Protein AF-A0A4Y6PZM4-F1 (afdb_monomer_lite)

pLDDT: mean 81.07, std 14.33, range [47.34, 95.75]

Foldseek 3Di:
DDDPPVVCLPPVCVVVSCVVVVDHPVRNVVVVVPDDDCPVVDDDDDDDDDPPPPPPDPPDDPPDDD

Radius of gyration: 23.63 Å; chains: 1; bounding box: 42×65×39 Å

Secondary structure (DSSP, 8-state):
-PPPHHHHS-TTTHHHHHHTTSS-HHHHHHHHHTSPP-GGG---------TTTT-S----------

Organism: Persicimonas caeni (NCBI:txid2292766)

Sequence (66 aa):
MAIDKERLFDVRTVERNIEKGLITREEYHEYLESLDDSADNAESMEAEFEEGVLEEDEEEEDEGEE

Structure (mmCIF, N/CA/C/O backbone):
data_AF-A0A4Y6PZM4-F1
#
_entry.id   AF-A0A4Y6PZM4-F1
#
loop_
_atom_site.group_PDB
_atom_site.id
_atom_site.type_symbol
_atom_site.label_atom_id
_atom_site.label_alt_id
_atom_site.label_comp_id
_atom_site.label_asym_id
_atom_site.label_entity_id
_atom_site.label_seq_id
_atom_site.pdbx_PDB_ins_code
_atom_site.Cartn_x
_atom_site.Cartn_y
_atom_site.Cartn_z
_atom_site.occupancy
_atom_site.B_iso_or_equiv
_atom_site.auth_seq_id
_atom_site.auth_comp_id
_atom_site.auth_asym_id
_atom_site.auth_atom_id
_atom_site.pdbx_PDB_model_num
ATOM 1 N N . MET A 1 1 ? -21.606 6.302 4.373 1.00 47.34 1 MET A N 1
ATOM 2 C CA . MET A 1 1 ? -20.631 5.884 3.346 1.00 47.34 1 MET A CA 1
ATOM 3 C C . MET A 1 1 ? -19.776 4.802 3.966 1.00 47.34 1 MET A C 1
ATOM 5 O O . MET A 1 1 ? -19.125 5.086 4.961 1.00 47.34 1 MET A O 1
ATOM 9 N N . ALA A 1 2 ? -19.857 3.571 3.464 1.00 56.75 2 ALA A N 1
ATOM 10 C CA . ALA A 1 2 ? -18.875 2.554 3.819 1.00 56.75 2 ALA A CA 1
ATOM 11 C C . ALA A 1 2 ? -17.550 2.953 3.158 1.00 56.75 2 ALA A C 1
ATOM 13 O O . ALA A 1 2 ? -17.551 3.367 2.000 1.00 56.75 2 ALA A O 1
ATOM 14 N N . ILE A 1 3 ? -16.455 2.926 3.910 1.00 62.53 3 ILE A N 1
ATOM 15 C CA . ILE A 1 3 ? -15.124 3.109 3.336 1.00 62.53 3 ILE A CA 1
ATOM 16 C C . ILE A 1 3 ? -14.800 1.798 2.618 1.00 62.53 3 ILE A C 1
ATOM 18 O O . ILE A 1 3 ? -14.823 0.745 3.253 1.00 62.53 3 ILE A O 1
ATOM 22 N N . ASP A 1 4 ? -14.559 1.856 1.308 1.00 77.56 4 ASP A N 1
ATOM 23 C CA . ASP A 1 4 ? -14.065 0.701 0.554 1.00 77.56 4 ASP A CA 1
ATOM 24 C C . ASP A 1 4 ? -12.767 0.202 1.183 1.00 77.56 4 ASP A C 1
ATOM 26 O O . ASP A 1 4 ? -11.853 0.994 1.422 1.00 77.56 4 ASP A O 1
ATOM 30 N N . LYS A 1 5 ? -12.676 -1.107 1.442 1.00 74.62 5 LYS A N 1
ATOM 31 C CA . LYS A 1 5 ? -11.483 -1.713 2.053 1.00 74.62 5 LYS A CA 1
ATOM 32 C C . LYS A 1 5 ? -10.219 -1.434 1.241 1.00 74.62 5 LYS A C 1
ATOM 34 O O . LYS A 1 5 ? -9.185 -1.145 1.826 1.00 74.62 5 LYS A O 1
ATOM 39 N N . GLU A 1 6 ? -10.324 -1.420 -0.085 1.00 78.00 6 GLU A N 1
ATOM 40 C CA . GLU A 1 6 ? -9.216 -1.081 -0.989 1.00 78.00 6 GLU A CA 1
ATOM 41 C C . GLU A 1 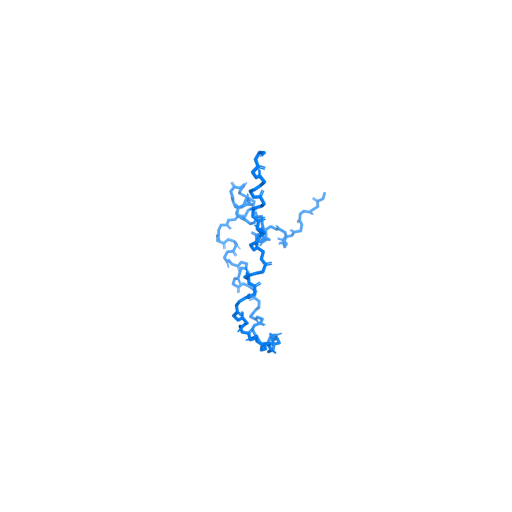6 ? -8.677 0.338 -0.750 1.00 78.00 6 GLU A C 1
ATOM 43 O O . GLU A 1 6 ? -7.480 0.583 -0.866 1.00 78.00 6 GLU A O 1
ATOM 48 N N . ARG A 1 7 ? -9.530 1.282 -0.325 1.00 86.12 7 ARG A N 1
ATOM 49 C CA . ARG A 1 7 ? -9.102 2.656 -0.019 1.00 86.12 7 ARG A CA 1
ATOM 50 C C . ARG A 1 7 ? -8.329 2.774 1.290 1.00 86.12 7 ARG A C 1
ATOM 52 O O . ARG A 1 7 ? -7.669 3.789 1.498 1.00 86.12 7 ARG A O 1
ATOM 59 N N . LEU A 1 8 ? -8.413 1.786 2.185 1.00 89.44 8 LEU A N 1
ATOM 60 C CA . LEU A 1 8 ? -7.622 1.792 3.418 1.00 89.44 8 LEU A CA 1
ATOM 61 C C . LEU A 1 8 ? -6.137 1.561 3.120 1.00 89.44 8 LEU A C 1
ATOM 63 O O . LEU A 1 8 ? -5.295 2.199 3.752 1.00 89.44 8 LEU A O 1
ATOM 67 N N . PHE A 1 9 ? -5.847 0.733 2.114 1.00 92.25 9 PHE A N 1
ATOM 68 C CA . PHE A 1 9 ? -4.500 0.356 1.684 1.00 92.25 9 PHE A CA 1
ATOM 69 C C . PHE A 1 9 ? -3.981 1.178 0.487 1.00 92.25 9 PHE A C 1
ATOM 71 O O . PHE A 1 9 ? -2.924 0.877 -0.061 1.00 92.25 9 PHE A O 1
ATOM 78 N N . ASP A 1 10 ? -4.692 2.236 0.078 1.00 92.56 10 ASP A N 1
ATOM 79 C CA . ASP A 1 10 ? -4.260 3.138 -0.999 1.00 92.56 10 ASP A CA 1
ATOM 80 C C . ASP A 1 10 ? -2.964 3.867 -0.614 1.00 92.56 10 ASP A C 1
ATOM 82 O O . ASP A 1 10 ? -2.917 4.554 0.411 1.00 92.56 10 ASP A O 1
ATOM 86 N N . VAL A 1 11 ? -1.940 3.782 -1.472 1.00 91.31 11 VAL A N 1
ATOM 87 C CA . VAL A 1 11 ? -0.586 4.331 -1.256 1.00 91.31 11 VAL A CA 1
ATOM 88 C C . VAL A 1 11 ? -0.575 5.809 -0.850 1.00 91.31 11 VAL A C 1
ATOM 90 O O . VAL A 1 11 ? 0.290 6.245 -0.096 1.00 91.31 11 VAL A O 1
ATOM 93 N N . ARG A 1 12 ? -1.556 6.600 -1.300 1.00 92.06 12 ARG A N 1
ATOM 94 C CA . ARG A 1 12 ? -1.644 8.042 -1.008 1.00 92.06 12 ARG A CA 1
ATOM 95 C C . ARG A 1 12 ? -2.135 8.323 0.409 1.00 92.06 12 ARG A C 1
ATOM 97 O O . ARG A 1 12 ? -1.991 9.438 0.919 1.00 92.06 12 ARG A O 1
ATOM 104 N N . THR A 1 13 ? -2.801 7.350 1.025 1.00 93.81 13 THR A N 1
ATOM 105 C CA . THR A 1 13 ? -3.474 7.513 2.319 1.00 93.81 13 THR A CA 1
ATOM 106 C C . THR A 1 13 ? -3.084 6.487 3.369 1.00 93.81 13 THR A C 1
ATOM 108 O O . THR A 1 13 ? -3.375 6.727 4.537 1.00 93.81 13 THR A O 1
ATOM 111 N N . VAL A 1 14 ? -2.405 5.404 2.992 1.00 94.25 14 VAL A N 1
ATOM 112 C CA . VAL A 1 14 ? -2.086 4.267 3.863 1.00 94.25 14 VAL A CA 1
ATOM 113 C C . VAL A 1 14 ? -1.343 4.697 5.127 1.00 94.25 14 VAL A C 1
ATOM 115 O O . VAL A 1 14 ? -1.789 4.380 6.223 1.00 94.25 14 VAL A O 1
ATOM 118 N N . GLU A 1 15 ? -0.311 5.535 5.008 1.00 95.12 15 GLU A N 1
ATOM 119 C CA . GLU A 1 15 ? 0.452 6.046 6.159 1.00 95.12 15 GLU A CA 1
ATOM 120 C C . GLU A 1 15 ? -0.452 6.810 7.137 1.00 95.12 15 GLU A C 1
ATOM 122 O O . GLU A 1 15 ? -0.472 6.546 8.336 1.00 95.12 15 GLU A O 1
ATOM 127 N N . ARG A 1 16 ? -1.316 7.682 6.611 1.00 95.12 16 ARG A N 1
ATOM 128 C CA . ARG A 1 16 ? -2.276 8.451 7.413 1.00 95.12 16 ARG A CA 1
ATOM 129 C C . ARG A 1 16 ? -3.332 7.560 8.066 1.00 95.12 16 ARG A C 1
ATOM 131 O O . ARG A 1 16 ? -3.846 7.891 9.131 1.00 95.12 16 ARG A O 1
ATOM 138 N N . ASN A 1 17 ? -3.720 6.474 7.403 1.00 93.94 17 ASN A N 1
ATOM 139 C CA . ASN A 1 17 ? -4.677 5.510 7.937 1.00 93.94 17 ASN A CA 1
ATOM 140 C C . ASN A 1 17 ? -4.040 4.692 9.071 1.00 93.94 17 ASN A C 1
ATOM 142 O O . ASN A 1 17 ? -4.717 4.451 10.070 1.00 93.94 17 ASN A O 1
ATOM 146 N N . ILE A 1 18 ? -2.745 4.371 8.965 1.00 94.44 18 ILE A N 1
ATOM 147 C CA . ILE A 1 18 ? -1.954 3.742 10.032 1.00 94.44 18 ILE A CA 1
ATOM 148 C C . ILE A 1 18 ? -1.817 4.683 11.232 1.00 94.44 18 ILE A C 1
ATOM 150 O O . ILE A 1 18 ? -2.126 4.296 12.356 1.00 94.44 18 ILE A O 1
ATOM 154 N N . GLU A 1 19 ? -1.450 5.947 11.011 1.00 95.31 19 GLU A N 1
ATOM 155 C CA . GLU A 1 19 ? -1.341 6.953 12.082 1.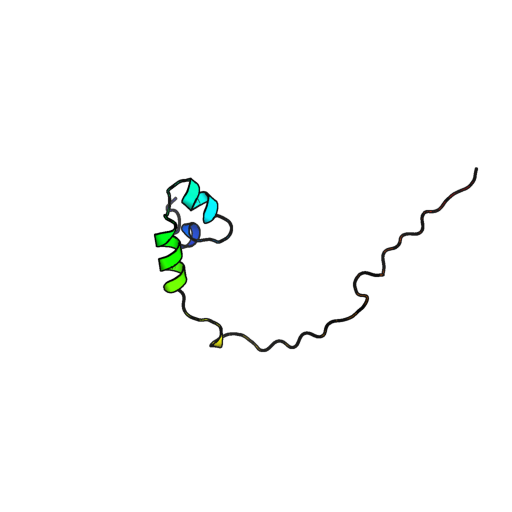00 95.31 19 GLU A CA 1
ATOM 156 C C . GLU A 1 19 ? -2.667 7.180 12.821 1.00 95.31 19 GLU A C 1
ATOM 158 O O . GLU A 1 19 ? -2.690 7.423 14.027 1.00 95.31 19 GLU A O 1
ATOM 163 N N . LYS A 1 20 ? -3.792 7.084 12.104 1.00 94.06 20 LYS A N 1
ATOM 164 C CA . LYS A 1 20 ? -5.143 7.181 12.675 1.00 94.06 20 LYS A CA 1
ATOM 165 C C . LYS A 1 20 ? -5.617 5.891 13.350 1.00 94.06 20 LYS A C 1
ATOM 167 O O . LYS A 1 20 ? -6.701 5.902 13.932 1.00 94.06 20 LYS A O 1
ATOM 172 N N . GLY A 1 21 ? -4.855 4.800 13.254 1.00 93.50 21 GLY A N 1
ATOM 173 C CA . GLY A 1 21 ? -5.217 3.488 13.789 1.00 93.50 21 GLY A CA 1
ATOM 174 C C . GLY A 1 21 ? -6.385 2.820 13.060 1.00 93.50 21 GLY A C 1
ATOM 175 O O . GLY A 1 21 ? -7.084 2.007 13.656 1.00 93.50 21 GLY A O 1
ATOM 176 N N . LEU A 1 22 ? -6.640 3.189 11.799 1.00 93.62 22 LEU A N 1
ATOM 177 C CA . LEU A 1 22 ? -7.664 2.543 10.969 1.00 93.62 22 LEU A CA 1
ATOM 178 C C . LEU A 1 22 ? -7.204 1.178 10.445 1.00 93.62 22 LEU A C 1
ATOM 180 O O . LEU A 1 22 ? -8.050 0.330 10.180 1.00 93.62 22 LEU A O 1
ATOM 184 N N . ILE A 1 23 ? -5.891 1.006 10.287 1.00 94.25 23 ILE A N 1
ATOM 185 C CA . ILE A 1 23 ? -5.198 -0.237 9.928 1.00 94.25 23 ILE A CA 1
ATOM 186 C C . ILE A 1 23 ? -3.839 -0.264 10.638 1.00 94.25 23 ILE A C 1
ATOM 188 O O . 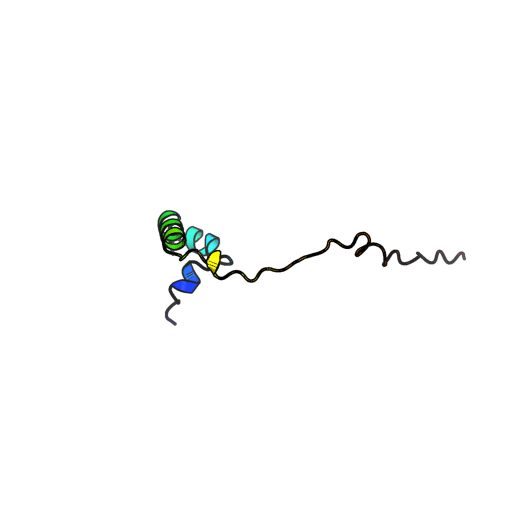ILE A 1 23 ? -3.317 0.794 11.002 1.00 94.25 23 ILE A O 1
ATOM 192 N N . THR A 1 24 ? -3.243 -1.437 10.822 1.00 95.44 24 THR A N 1
ATOM 193 C CA . THR A 1 24 ? -1.880 -1.574 11.354 1.00 95.44 24 THR A CA 1
ATOM 194 C C . THR A 1 24 ? -0.835 -1.739 10.253 1.00 95.44 24 THR A C 1
ATOM 196 O O . THR A 1 24 ? -1.140 -1.937 9.074 1.00 95.44 24 THR A O 1
ATOM 199 N N . ARG A 1 25 ? 0.442 -1.648 10.646 1.00 94.50 25 ARG A N 1
ATOM 200 C CA . ARG A 1 25 ? 1.560 -1.911 9.735 1.00 94.50 25 ARG A CA 1
ATOM 201 C C . ARG A 1 25 ? 1.588 -3.378 9.307 1.00 94.50 25 ARG A C 1
ATOM 203 O O . ARG A 1 25 ? 1.912 -3.648 8.156 1.00 94.50 25 ARG A O 1
ATOM 210 N N . GLU A 1 26 ? 1.232 -4.295 10.208 1.00 95.75 26 GLU A N 1
ATOM 211 C CA . GLU A 1 26 ? 1.131 -5.721 9.894 1.00 95.75 26 GLU A CA 1
ATOM 212 C C . GLU A 1 26 ? 0.001 -6.001 8.898 1.00 95.75 26 GLU A C 1
ATOM 214 O O . GLU A 1 26 ? 0.237 -6.689 7.912 1.00 95.75 26 GLU A O 1
ATOM 219 N N . GLU A 1 27 ? -1.186 -5.411 9.092 1.00 93.44 27 GLU A N 1
ATOM 220 C CA . GLU A 1 27 ? -2.315 -5.578 8.161 1.00 93.44 27 GLU A CA 1
ATOM 221 C C . GLU A 1 27 ? -1.978 -5.064 6.756 1.00 93.44 27 GLU A C 1
ATOM 223 O O . GLU A 1 27 ? -2.372 -5.663 5.756 1.00 93.44 27 GLU A O 1
ATOM 228 N N . TYR A 1 28 ? -1.231 -3.959 6.661 1.00 94.38 28 TYR A N 1
ATOM 229 C CA . TYR A 1 28 ? -0.758 -3.466 5.370 1.00 94.38 28 TYR A CA 1
ATOM 230 C C . TYR A 1 28 ? 0.252 -4.420 4.721 1.00 94.38 28 TYR A C 1
ATOM 232 O O . TYR A 1 28 ? 0.184 -4.643 3.516 1.00 94.38 28 TYR A O 1
ATOM 240 N N . HIS A 1 29 ? 1.165 -5.005 5.499 1.00 93.75 29 HIS A N 1
ATOM 241 C CA . HIS A 1 29 ? 2.123 -5.979 4.980 1.00 93.75 29 HIS A CA 1
ATOM 242 C C . HIS A 1 29 ? 1.428 -7.239 4.455 1.00 93.75 29 HIS A C 1
ATOM 244 O O . HIS A 1 29 ? 1.695 -7.655 3.333 1.00 93.75 29 HIS A O 1
ATOM 250 N N . GLU A 1 30 ? 0.485 -7.790 5.221 1.00 93.69 30 GLU A N 1
ATOM 251 C CA . GLU A 1 30 ? -0.307 -8.954 4.811 1.00 93.69 30 GLU A CA 1
ATOM 252 C C . GLU A 1 30 ? -1.118 -8.659 3.540 1.00 93.69 30 GLU A C 1
ATOM 254 O O . GLU A 1 30 ? -1.190 -9.489 2.634 1.00 93.69 30 GLU A O 1
ATOM 259 N N . TYR A 1 31 ? -1.672 -7.445 3.423 1.00 92.19 31 TYR A N 1
ATOM 260 C CA . TYR A 1 31 ? -2.326 -7.004 2.194 1.00 92.19 31 TYR A CA 1
ATOM 261 C C . TYR A 1 31 ? -1.363 -7.016 1.000 1.00 92.19 31 TYR A C 1
ATOM 263 O O . TYR A 1 31 ? -1.715 -7.560 -0.043 1.00 92.19 31 TYR A O 1
ATOM 271 N N . LEU A 1 32 ? -0.152 -6.468 1.144 1.00 90.62 32 LEU A N 1
ATOM 272 C CA . LEU A 1 32 ? 0.847 -6.459 0.070 1.00 90.62 32 LEU A CA 1
ATOM 273 C C . LEU A 1 32 ? 1.272 -7.873 -0.343 1.00 90.62 32 LEU A C 1
ATOM 275 O O . LEU A 1 32 ? 1.408 -8.135 -1.532 1.00 90.62 32 LEU A O 1
ATOM 279 N N . GLU A 1 33 ? 1.446 -8.782 0.616 1.00 91.69 33 GLU A N 1
ATOM 280 C CA . GLU A 1 33 ? 1.780 -10.188 0.348 1.00 91.69 33 GLU A CA 1
ATOM 281 C C . GLU A 1 33 ? 0.643 -10.948 -0.345 1.00 91.69 33 GLU A C 1
ATOM 283 O O . GLU A 1 33 ? 0.892 -11.932 -1.038 1.00 91.69 33 GLU A O 1
ATOM 288 N N . SER A 1 34 ? -0.602 -10.501 -0.165 1.00 91.31 34 SER A N 1
ATOM 289 C CA . SER A 1 34 ? -1.767 -11.092 -0.826 1.00 91.31 34 SER A CA 1
ATOM 290 C C . SER A 1 34 ? -1.949 -10.656 -2.284 1.00 91.31 34 SER A C 1
ATOM 292 O O . SER A 1 34 ? -2.789 -11.229 -2.976 1.00 91.31 34 SER A O 1
ATOM 294 N N . LEU A 1 35 ? -1.205 -9.645 -2.750 1.00 89.25 35 LEU A N 1
ATOM 295 C CA . LEU A 1 35 ? -1.294 -9.166 -4.128 1.00 89.25 35 LEU A CA 1
ATOM 296 C C . LEU A 1 35 ? -0.600 -10.143 -5.082 1.00 89.25 35 LEU A C 1
ATOM 298 O O . LEU A 1 35 ? 0.528 -10.570 -4.843 1.00 89.25 35 LEU A O 1
ATOM 302 N N . ASP A 1 36 ? -1.270 -10.457 -6.190 1.00 88.25 36 ASP A N 1
ATOM 303 C CA . ASP A 1 36 ? -0.694 -11.274 -7.254 1.00 88.25 36 ASP A CA 1
ATOM 304 C C . ASP A 1 36 ? 0.505 -10.576 -7.909 1.00 88.25 36 ASP A C 1
ATOM 306 O O . ASP A 1 36 ? 0.477 -9.371 -8.196 1.00 88.25 36 ASP A O 1
ATOM 310 N N . ASP A 1 37 ? 1.543 -11.358 -8.215 1.00 87.88 37 ASP A N 1
ATOM 311 C CA . ASP A 1 37 ? 2.645 -10.877 -9.038 1.00 87.88 37 ASP A CA 1
ATOM 312 C C . ASP A 1 37 ? 2.115 -10.545 -10.439 1.00 87.88 37 ASP A C 1
ATOM 314 O O . ASP A 1 37 ? 1.557 -11.384 -11.147 1.00 87.88 37 ASP A O 1
ATOM 318 N N . SER A 1 38 ? 2.254 -9.280 -10.823 1.00 84.44 38 SER A N 1
ATOM 319 C CA . SER A 1 38 ? 1.798 -8.772 -12.115 1.00 84.44 38 SER A CA 1
ATOM 320 C C . SER A 1 38 ? 2.939 -8.607 -13.117 1.00 84.44 38 SER A C 1
ATOM 322 O O . SER A 1 38 ? 2.695 -8.101 -14.212 1.00 84.44 38 SER A O 1
ATOM 324 N N . ALA A 1 39 ? 4.163 -9.035 -12.783 1.00 83.00 39 ALA A N 1
ATOM 325 C CA . ALA A 1 39 ? 5.311 -8.960 -13.683 1.00 83.00 39 ALA A CA 1
ATOM 326 C C . ALA A 1 39 ? 5.054 -9.693 -15.009 1.00 83.00 39 ALA A C 1
ATOM 328 O O . ALA A 1 39 ? 5.401 -9.177 -16.069 1.00 83.00 39 ALA A O 1
ATOM 329 N N . ASP A 1 40 ? 4.363 -10.835 -14.968 1.00 82.56 40 ASP A N 1
ATOM 330 C CA . ASP A 1 40 ? 4.010 -11.616 -16.162 1.00 82.56 40 ASP A CA 1
ATOM 331 C C . ASP A 1 40 ? 2.991 -10.911 -17.080 1.00 82.56 40 ASP A C 1
ATOM 333 O O . ASP A 1 40 ? 2.868 -11.257 -18.254 1.00 82.56 40 ASP A O 1
ATOM 337 N N . ASN A 1 41 ? 2.267 -9.910 -16.565 1.00 84.06 41 ASN A N 1
ATOM 338 C CA . ASN A 1 41 ? 1.298 -9.110 -17.322 1.00 84.06 41 ASN A CA 1
ATOM 339 C C . ASN A 1 41 ? 1.900 -7.801 -17.866 1.00 84.06 41 ASN A C 1
ATOM 341 O O . ASN A 1 41 ? 1.168 -6.986 -18.432 1.00 84.06 41 ASN A O 1
ATOM 345 N N . ALA A 1 42 ? 3.199 -7.560 -17.669 1.00 86.25 42 ALA A N 1
ATOM 346 C CA . ALA A 1 42 ? 3.851 -6.348 -18.145 1.00 86.25 42 ALA A CA 1
ATOM 347 C C . ALA A 1 42 ? 4.083 -6.399 -19.664 1.00 86.25 42 ALA A C 1
ATOM 349 O O . ALA A 1 42 ? 4.616 -7.371 -20.200 1.00 86.25 42 ALA A O 1
ATOM 350 N N . GLU A 1 43 ? 3.714 -5.325 -20.362 1.00 88.06 43 GLU A N 1
ATOM 351 C CA . GLU A 1 43 ? 4.063 -5.149 -21.771 1.00 88.06 43 GLU A CA 1
ATOM 352 C C . GLU A 1 43 ? 5.515 -4.674 -21.895 1.00 88.06 43 GLU A C 1
ATOM 354 O O . GLU A 1 43 ? 5.954 -3.766 -21.183 1.00 88.06 43 GLU A O 1
ATOM 359 N N . SER A 1 44 ? 6.273 -5.294 -22.799 1.00 84.75 44 SER A N 1
ATOM 360 C CA . SER A 1 44 ? 7.655 -4.914 -23.075 1.00 84.75 44 SER A CA 1
ATOM 361 C C . SER A 1 44 ? 7.679 -3.539 -23.740 1.00 84.75 44 SER A C 1
ATOM 363 O O . SER A 1 44 ? 7.292 -3.401 -24.899 1.00 84.75 44 SER A O 1
ATOM 365 N N . MET A 1 45 ? 8.147 -2.522 -23.021 1.00 84.31 45 MET A N 1
ATOM 366 C CA . MET A 1 45 ? 8.380 -1.191 -23.578 1.00 84.31 45 MET A CA 1
ATOM 367 C C . MET A 1 45 ? 9.880 -0.946 -23.709 1.00 84.31 45 MET A C 1
ATOM 369 O O . MET A 1 45 ? 10.625 -1.042 -22.735 1.00 84.31 45 MET A O 1
ATOM 373 N N . GLU A 1 46 ? 10.318 -0.628 -24.924 1.00 84.62 46 GLU A N 1
ATOM 374 C CA . GLU A 1 46 ? 11.660 -0.117 -25.181 1.00 84.62 46 GLU A CA 1
ATOM 375 C C . GLU A 1 46 ? 11.634 1.401 -24.972 1.00 84.62 46 GLU A C 1
ATOM 377 O O . GLU A 1 46 ? 10.830 2.105 -25.582 1.00 84.62 46 GLU A O 1
ATOM 382 N N . ALA A 1 47 ? 12.482 1.897 -24.073 1.00 81.75 47 ALA A N 1
ATOM 383 C CA . ALA A 1 47 ? 12.676 3.322 -23.846 1.00 81.75 47 ALA A CA 1
ATOM 384 C C . ALA A 1 47 ? 14.112 3.685 -24.228 1.00 81.75 47 ALA A C 1
ATOM 386 O O . ALA A 1 47 ? 15.063 3.069 -23.742 1.00 81.75 47 ALA A O 1
ATOM 387 N N . GLU A 1 48 ? 14.260 4.677 -25.100 1.00 83.56 48 GLU A N 1
ATOM 388 C CA . GLU A 1 48 ? 15.546 5.267 -25.461 1.00 83.56 48 GLU A CA 1
ATOM 389 C C . GLU A 1 48 ? 15.726 6.557 -24.656 1.00 83.56 48 GLU A C 1
ATOM 391 O O . GLU A 1 48 ? 14.807 7.370 -24.552 1.00 83.56 48 GLU A O 1
ATOM 396 N N . PHE A 1 49 ? 16.889 6.716 -24.026 1.00 80.12 49 PHE A N 1
ATOM 397 C CA . PHE A 1 49 ? 17.227 7.955 -23.334 1.00 80.12 49 PHE A CA 1
ATOM 398 C C . PHE A 1 49 ? 17.708 8.965 -24.368 1.00 80.12 49 PHE A C 1
ATOM 400 O O . PHE A 1 49 ? 18.765 8.775 -24.966 1.00 80.12 49 PHE A O 1
ATOM 407 N N . GLU A 1 50 ? 16.944 10.034 -24.556 1.00 81.19 50 GLU A N 1
ATOM 408 C CA . GLU A 1 50 ? 17.360 11.167 -25.375 1.00 81.19 50 GLU A CA 1
ATOM 409 C C . GLU A 1 50 ? 18.123 12.169 -24.490 1.00 81.19 50 GLU 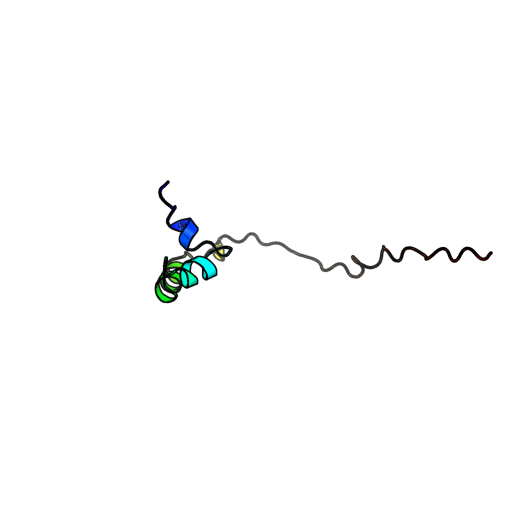A C 1
ATOM 411 O O . GLU A 1 50 ? 17.622 12.635 -23.463 1.00 81.19 50 GLU A O 1
ATOM 416 N N . GLU A 1 51 ? 19.382 12.435 -24.839 1.00 79.81 51 GLU A N 1
ATOM 417 C CA . GLU A 1 51 ? 20.243 13.414 -24.165 1.00 79.81 51 GLU A CA 1
ATOM 418 C C . GLU A 1 51 ? 19.861 14.833 -24.629 1.00 79.81 51 GLU A C 1
ATOM 420 O O . GLU A 1 51 ? 19.650 15.048 -25.819 1.00 79.81 51 GLU A O 1
ATOM 425 N N . GLY A 1 52 ? 19.754 15.798 -23.706 1.00 72.62 52 GLY A N 1
ATOM 426 C CA . GLY A 1 52 ? 19.477 17.210 -24.036 1.00 72.62 52 GLY A CA 1
ATOM 427 C C . GLY A 1 52 ? 18.010 17.668 -23.961 1.00 72.62 52 GLY A C 1
ATOM 428 O O . GLY A 1 52 ? 17.723 18.821 -24.254 1.00 72.62 52 GLY A O 1
ATOM 429 N N . VAL A 1 53 ? 17.072 16.827 -23.500 1.00 68.19 53 VAL A N 1
ATOM 430 C CA . VAL A 1 53 ? 15.620 17.152 -23.423 1.00 68.19 53 VAL A CA 1
ATOM 431 C C . VAL A 1 53 ? 15.287 18.366 -22.529 1.00 68.19 53 VAL A C 1
ATOM 433 O O . VAL A 1 53 ? 14.186 18.904 -22.598 1.00 68.19 53 VAL A O 1
ATOM 436 N N . LEU A 1 54 ? 16.215 18.805 -21.676 1.00 72.56 54 LEU A N 1
ATOM 437 C CA . LEU A 1 54 ? 16.009 19.906 -20.726 1.00 72.56 54 LEU A CA 1
ATOM 438 C C . LEU A 1 54 ? 16.754 21.204 -21.099 1.00 72.56 54 LEU A C 1
ATOM 440 O O . LEU A 1 54 ? 16.711 22.144 -20.313 1.00 72.56 54 LEU A O 1
ATOM 444 N N . GLU A 1 55 ? 17.449 21.270 -22.241 1.00 67.62 55 GLU A N 1
ATOM 445 C CA . GLU A 1 55 ? 18.384 22.371 -22.562 1.00 67.62 55 GLU A CA 1
ATOM 446 C C . GLU A 1 55 ? 17.776 23.541 -23.373 1.00 67.62 55 GLU A C 1
ATOM 448 O O . GLU A 1 55 ? 18.521 24.378 -23.871 1.00 67.62 55 GLU A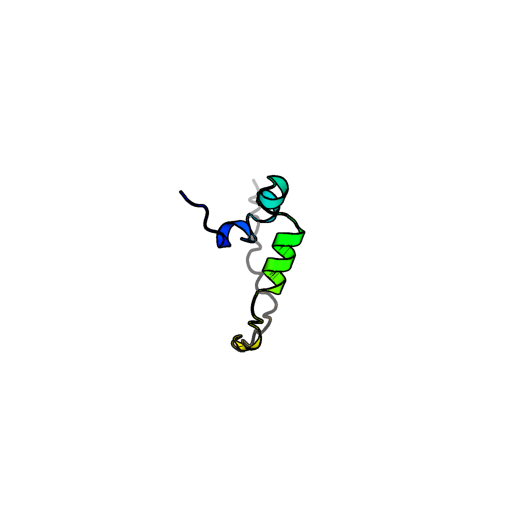 O 1
ATOM 453 N N . GLU A 1 56 ? 16.448 23.646 -23.511 1.00 65.00 56 GLU A N 1
ATOM 454 C CA . GLU A 1 56 ? 15.807 24.631 -24.415 1.00 65.00 56 GLU A CA 1
ATOM 455 C C . GLU A 1 56 ? 15.039 25.794 -23.749 1.00 65.00 56 GLU A C 1
ATOM 457 O O . GLU A 1 56 ? 14.238 26.432 -24.419 1.00 65.00 56 GLU A O 1
ATOM 462 N N . ASP A 1 57 ? 15.303 26.155 -22.489 1.00 63.03 57 ASP A N 1
ATOM 463 C CA . ASP A 1 57 ? 14.750 27.404 -21.915 1.00 63.03 57 ASP A CA 1
ATOM 464 C C . ASP A 1 57 ? 15.780 28.159 -21.045 1.00 63.03 57 ASP A C 1
ATOM 466 O O . ASP A 1 57 ? 15.559 28.441 -19.866 1.00 63.03 57 ASP A O 1
ATOM 470 N N . GLU A 1 58 ? 16.932 28.517 -21.626 1.00 62.47 58 GLU A N 1
ATOM 471 C CA . GLU A 1 58 ? 17.666 29.710 -21.173 1.00 62.47 58 GLU A CA 1
ATOM 472 C C . GLU A 1 58 ? 17.054 30.933 -21.883 1.00 62.47 58 GLU A C 1
ATOM 474 O O . GLU A 1 58 ? 17.491 31.333 -22.961 1.00 62.47 58 GLU A O 1
ATOM 479 N N . GLU A 1 59 ? 15.986 31.497 -21.306 1.00 61.28 59 GLU A N 1
ATOM 480 C CA . GLU A 1 59 ? 15.486 32.822 -21.694 1.00 61.28 59 GLU A CA 1
ATOM 481 C C . GLU A 1 59 ? 16.613 33.851 -21.468 1.00 61.28 59 GLU A C 1
ATOM 483 O O . GLU A 1 59 ? 17.032 34.079 -20.332 1.00 61.28 59 GLU A O 1
ATOM 488 N N . GLU A 1 60 ? 17.129 34.451 -22.548 1.00 56.66 60 GLU A N 1
ATOM 489 C CA . GLU A 1 60 ? 18.091 35.557 -22.481 1.00 56.66 60 GLU A CA 1
ATOM 490 C C . GLU A 1 60 ? 17.508 36.709 -21.638 1.00 56.66 60 GLU A C 1
ATOM 492 O O . GLU A 1 60 ? 16.484 37.300 -21.991 1.00 56.66 60 GLU A O 1
ATOM 497 N N . GLU A 1 61 ? 18.168 37.050 -20.525 1.00 57.09 61 GLU A N 1
ATOM 498 C CA . GLU A 1 61 ? 17.905 38.291 -19.794 1.00 57.09 61 GLU A CA 1
ATOM 499 C C . GLU A 1 61 ? 18.295 39.483 -20.691 1.00 57.09 61 GLU A C 1
ATOM 501 O O . GLU A 1 61 ? 19.474 39.778 -20.889 1.00 57.09 61 GLU A O 1
ATOM 506 N N . ASP A 1 62 ? 17.291 40.165 -21.252 1.00 55.25 62 ASP A N 1
ATOM 507 C CA . ASP A 1 62 ? 17.425 41.454 -21.944 1.00 55.25 62 ASP A CA 1
ATOM 508 C C . ASP A 1 62 ? 17.888 42.527 -20.937 1.00 55.25 62 ASP A C 1
ATOM 510 O O . ASP A 1 62 ? 17.080 43.201 -20.291 1.00 55.25 62 ASP A O 1
ATOM 514 N N . GLU A 1 63 ? 19.206 42.677 -20.762 1.00 54.31 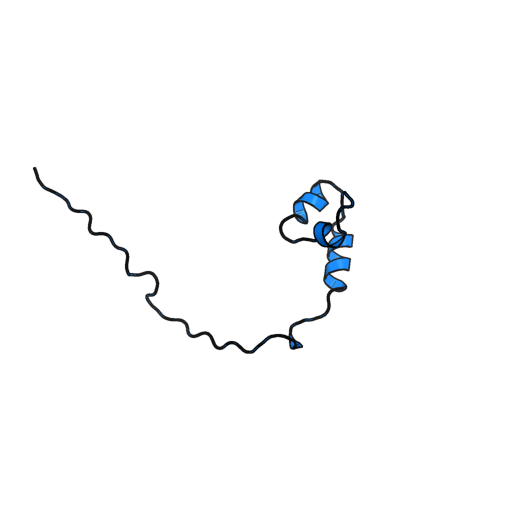63 GLU A N 1
ATOM 515 C CA . GLU A 1 63 ? 19.808 43.843 -20.107 1.00 54.31 63 GLU A CA 1
ATOM 516 C C . GLU A 1 63 ? 19.664 45.074 -21.021 1.00 54.31 63 GLU A C 1
ATOM 518 O O . GLU A 1 63 ? 20.582 45.480 -21.736 1.00 54.31 63 GLU A O 1
ATOM 523 N N . GLY A 1 64 ? 18.478 45.684 -21.003 1.00 53.25 64 GLY A N 1
ATOM 524 C CA . GLY A 1 64 ? 18.254 47.008 -21.573 1.00 53.25 64 GLY A CA 1
ATOM 525 C C . GLY A 1 64 ? 19.010 48.082 -20.783 1.00 53.25 64 GLY A C 1
ATOM 526 O O . GLY A 1 64 ? 18.558 48.502 -19.717 1.00 53.25 64 GLY A O 1
ATOM 527 N N . GLU A 1 65 ? 20.157 48.524 -21.310 1.00 51.69 65 GLU A N 1
ATOM 528 C CA . GLU A 1 65 ? 20.899 49.708 -20.849 1.00 51.69 65 GLU A CA 1
ATOM 529 C C . GLU A 1 65 ? 20.073 51.010 -21.020 1.00 51.69 65 GLU A C 1
ATOM 531 O O . GLU A 1 65 ? 19.292 51.146 -21.965 1.00 51.69 65 GLU A O 1
ATOM 536 N N . GLU A 1 66 ? 20.258 51.946 -20.074 1.00 51.09 66 GLU A N 1
ATOM 537 C CA . GLU A 1 66 ? 19.537 53.228 -19.866 1.00 51.09 66 GLU A CA 1
ATOM 538 C C . GLU A 1 66 ? 19.454 54.201 -21.062 1.00 51.09 66 GLU A C 1
ATOM 540 O O . GLU A 1 66 ? 20.461 54.403 -21.783 1.00 51.09 66 GLU A O 1
#